Protein AF-A0A5C6B575-F1 (afdb_monomer_lite)

pLDDT: mean 77.16, std 22.61, range [36.62, 98.0]

Organism: NCBI:txid2528005

Foldseek 3Di:
DDDDDDDDDDDDDDDDPDDDDPPPPVPVPPDPDDQQAQVSVCVPPVHRPVQDADDDPPPDAAADDPPDPVLVVVQVVCRNRSHDSHDPPHDDDCPPPDDDDDDDD

Radius of gyration: 29.01 Å; chains: 1; bounding box: 68×28×98 Å

Sequence (105 aa):
METNERVVNSTRCDEIGLSYPQTAKAERKKYMTQCKNVFEAILRYGHDEDFVPNPDDQFEPTDAPAGSPEKIEVLRKRVELGQPLWHNTDRVDYSGLTGAIRPRE

Secondary structure (DSSP, 8-state):
---------------------TT-SSSTTS-S---SSHHHHHHHHS--TT------TT-----PPTT-HHHHHHHHHHHHHT--S--TTS--S-TT---------

Structure (mmCIF, N/CA/C/O backbone):
data_AF-A0A5C6B575-F1
#
_entry.id   AF-A0A5C6B575-F1
#
loop_
_atom_site.group_PDB
_atom_site.id
_atom_site.type_symbol
_atom_site.label_atom_id
_atom_site.label_alt_id
_atom_site.label_comp_id
_atom_site.label_asym_id
_atom_site.label_entity_id
_atom_site.label_seq_id
_atom_site.pdbx_PDB_ins_code
_atom_site.Cartn_x
_atom_site.Cartn_y
_atom_site.Cartn_z
_atom_site.occupancy
_atom_site.B_iso_or_equiv
_atom_site.auth_seq_id
_atom_site.auth_comp_id
_atom_site.auth_asym_id
_atom_site.auth_atom_id
_atom_site.pdbx_PDB_model_num
ATOM 1 N N . MET A 1 1 ? -28.836 13.083 76.542 1.00 40.31 1 MET A N 1
ATOM 2 C CA . MET A 1 1 ? -27.616 12.380 76.102 1.00 40.31 1 MET A CA 1
ATOM 3 C C . MET A 1 1 ? -27.862 12.029 74.635 1.00 40.31 1 MET A C 1
ATOM 5 O O . MET A 1 1 ? -28.501 11.024 74.378 1.00 40.31 1 MET A O 1
ATOM 9 N N . GLU A 1 2 ? -27.709 12.939 73.659 1.00 37.91 2 GLU A N 1
ATOM 10 C CA . GLU A 1 2 ? -26.456 13.629 73.250 1.00 37.91 2 GLU A CA 1
ATOM 11 C C . GLU A 1 2 ? -25.365 12.572 73.008 1.00 37.91 2 GLU A C 1
ATOM 13 O O . GLU A 1 2 ? -25.103 11.805 73.926 1.00 37.91 2 GLU A O 1
ATOM 18 N N . THR A 1 3 ? -24.757 12.365 71.835 1.00 40.81 3 THR A N 1
ATOM 19 C CA . THR A 1 3 ? -24.325 13.218 70.701 1.00 40.81 3 THR A CA 1
ATOM 20 C C . THR A 1 3 ? -24.124 12.309 69.461 1.00 40.81 3 THR A C 1
ATOM 22 O O . THR A 1 3 ? -23.737 11.161 69.625 1.00 40.81 3 THR A O 1
ATOM 25 N N . ASN A 1 4 ? -24.517 12.659 68.232 1.00 39.81 4 ASN A N 1
ATOM 26 C CA . ASN A 1 4 ? -23.795 13.484 67.246 1.00 39.81 4 ASN A CA 1
ATOM 27 C C . ASN A 1 4 ? -22.427 12.910 66.800 1.00 39.81 4 ASN A C 1
ATOM 29 O O . ASN A 1 4 ? -21.432 13.137 67.476 1.00 39.81 4 ASN A O 1
ATOM 33 N N . GLU A 1 5 ? -22.366 12.292 65.614 1.00 44.06 5 GLU A N 1
ATOM 34 C CA . GLU A 1 5 ? -21.176 12.328 64.750 1.00 44.06 5 GLU A CA 1
ATOM 35 C C . GLU A 1 5 ? -21.598 12.640 63.308 1.00 44.06 5 GLU A C 1
ATOM 37 O O . GLU A 1 5 ? -22.429 11.968 62.697 1.00 44.06 5 GLU A O 1
ATOM 42 N N . ARG A 1 6 ? -21.034 13.734 62.793 1.00 45.88 6 ARG A N 1
ATOM 43 C CA . ARG A 1 6 ? -21.136 14.213 61.416 1.00 45.88 6 ARG A CA 1
ATOM 44 C C . ARG A 1 6 ? -20.009 13.585 60.599 1.00 45.88 6 ARG A C 1
ATOM 46 O O . ARG A 1 6 ? -18.864 13.704 61.018 1.00 45.88 6 ARG A O 1
ATOM 53 N N . VAL A 1 7 ? -20.291 13.137 59.374 1.00 46.28 7 VAL A N 1
ATOM 54 C CA . VAL A 1 7 ? -19.325 13.235 58.264 1.00 46.28 7 VAL A CA 1
ATOM 55 C C . VAL A 1 7 ? -20.045 13.728 57.000 1.00 46.28 7 VAL A C 1
ATOM 57 O O . VAL A 1 7 ? -20.733 12.991 56.309 1.00 46.28 7 VAL A O 1
ATOM 60 N N . VAL A 1 8 ? -19.929 15.044 56.823 1.00 44.41 8 VAL A N 1
ATOM 61 C CA . VAL A 1 8 ? -19.819 15.895 55.621 1.00 44.41 8 VAL A CA 1
ATOM 62 C C . VAL A 1 8 ? -20.362 15.426 54.250 1.00 44.41 8 VAL A C 1
ATOM 64 O O . VAL A 1 8 ? -19.963 14.413 53.690 1.00 44.41 8 VAL A O 1
ATOM 67 N N . ASN A 1 9 ? -21.181 16.312 53.670 1.00 43.28 9 ASN A N 1
ATOM 68 C CA . ASN A 1 9 ? -21.699 16.354 52.298 1.00 43.28 9 ASN A CA 1
ATOM 69 C C . ASN A 1 9 ? -20.619 16.331 51.195 1.00 43.28 9 ASN A C 1
ATOM 71 O O . ASN A 1 9 ? -19.623 17.046 51.300 1.00 43.28 9 ASN A O 1
ATOM 75 N N . SER A 1 10 ? -20.922 15.685 50.059 1.00 38.47 10 SER A N 1
ATOM 76 C CA . SER A 1 10 ? -20.381 16.065 48.743 1.00 38.47 10 SER A CA 1
ATOM 77 C C . SER A 1 10 ? -21.493 16.044 47.684 1.00 38.47 10 SER A C 1
ATOM 79 O O . SER A 1 10 ? -21.879 15.009 47.149 1.00 38.47 10 SER A O 1
ATOM 81 N N . THR A 1 11 ? -22.046 17.233 47.461 1.00 48.00 11 THR A N 1
ATOM 82 C CA . THR A 1 11 ? -22.788 17.720 46.282 1.00 48.00 11 THR A CA 1
ATOM 83 C C . THR A 1 11 ? -22.226 17.170 44.959 1.00 48.00 11 THR A C 1
ATOM 85 O O . THR A 1 11 ? -21.015 17.061 44.836 1.00 48.00 11 THR A O 1
ATOM 88 N N . ARG A 1 12 ? -22.953 16.918 43.864 1.00 46.25 12 ARG A N 1
ATOM 89 C CA . ARG A 1 12 ? -24.272 17.362 43.374 1.00 46.25 12 ARG A CA 1
ATOM 90 C C . ARG A 1 12 ? -24.335 16.867 41.925 1.00 46.25 12 ARG A C 1
ATOM 92 O O . ARG A 1 12 ? -23.492 17.306 41.156 1.00 46.25 12 ARG A O 1
ATOM 99 N N . CYS A 1 13 ? -25.283 16.008 41.559 1.00 37.44 13 CYS A N 1
ATOM 100 C CA . CYS A 1 13 ? -25.588 15.665 40.159 1.00 37.44 13 CYS A CA 1
ATOM 101 C C . CYS A 1 13 ? -27.027 15.132 40.060 1.00 37.44 13 CYS A C 1
ATOM 103 O O . CYS A 1 13 ? -27.250 14.023 39.587 1.00 37.44 13 CYS A O 1
ATOM 105 N N . ASP A 1 14 ? -27.995 15.914 40.525 1.00 44.41 14 ASP A N 1
ATOM 106 C CA . ASP A 1 14 ? -29.386 15.748 40.112 1.00 44.41 14 ASP A CA 1
ATOM 107 C C . ASP A 1 14 ? -29.727 16.869 39.121 1.00 44.41 14 ASP A C 1
ATOM 109 O O . ASP A 1 14 ? -29.069 17.910 39.119 1.00 44.41 14 ASP A O 1
ATOM 113 N N . GLU A 1 15 ? -30.785 16.649 38.335 1.00 47.03 15 GLU A N 1
ATOM 114 C CA . GLU A 1 15 ? -31.521 17.643 37.529 1.00 47.03 15 GLU A CA 1
ATOM 115 C C . GLU A 1 15 ? -31.191 17.712 36.025 1.00 47.03 15 GLU A C 1
ATOM 117 O O . GLU A 1 15 ? -30.777 18.738 35.506 1.00 47.03 15 GLU A O 1
ATOM 122 N N . ILE A 1 16 ? -31.481 16.632 35.290 1.00 42.47 16 ILE A N 1
ATOM 123 C CA . ILE A 1 16 ? -32.411 16.683 34.141 1.00 42.47 16 ILE A CA 1
ATOM 124 C C . ILE A 1 16 ? -32.968 15.274 33.892 1.00 42.47 16 ILE A C 1
ATOM 126 O O . ILE A 1 16 ? -32.277 14.385 33.400 1.00 42.47 16 ILE A O 1
ATOM 130 N N . GLY A 1 17 ? -34.231 15.055 34.264 1.00 42.81 17 GLY A N 1
ATOM 131 C CA . GLY A 1 17 ? -34.943 13.780 34.139 1.00 42.81 17 GLY A CA 1
ATOM 132 C C . GLY A 1 17 ? -35.262 13.367 32.698 1.00 42.81 17 GLY A C 1
ATOM 133 O O . GLY A 1 17 ? -36.429 13.249 32.338 1.00 42.81 17 GLY A O 1
ATOM 134 N N . LEU A 1 18 ? -34.245 13.112 31.875 1.00 36.62 18 LEU A N 1
ATOM 135 C CA . LEU A 1 18 ? -34.400 12.446 30.583 1.00 36.62 18 LEU A CA 1
ATOM 136 C C . LEU A 1 18 ? -34.066 10.962 30.746 1.00 36.62 18 LEU A C 1
ATOM 138 O O . LEU A 1 18 ? -32.903 10.573 30.862 1.00 36.62 18 LEU A O 1
ATOM 142 N N . SER A 1 19 ? -35.109 10.127 30.777 1.00 48.25 19 SER A N 1
ATOM 143 C CA . SER A 1 19 ? -34.970 8.674 30.831 1.00 48.25 19 SER A CA 1
ATOM 144 C C . SER A 1 19 ? -34.263 8.182 29.569 1.00 48.25 19 SER A C 1
ATOM 146 O O . SER A 1 19 ? -34.829 8.202 28.475 1.00 48.25 19 SER A O 1
ATOM 148 N N . TYR A 1 20 ? -33.023 7.730 29.721 1.00 42.97 20 TYR A N 1
ATOM 149 C CA . TYR A 1 20 ? -32.306 7.044 28.654 1.00 42.97 20 TYR A CA 1
ATOM 150 C C . TYR A 1 20 ? -33.018 5.721 28.328 1.00 42.97 20 TYR A C 1
ATOM 152 O O . TYR A 1 20 ? -33.160 4.886 29.228 1.00 42.97 20 TYR A O 1
ATOM 160 N N . PRO A 1 21 ? -33.436 5.472 27.071 1.00 45.44 21 PRO A N 1
ATOM 161 C CA . PRO A 1 21 ? -33.885 4.144 26.683 1.00 45.44 21 PRO A CA 1
ATOM 162 C C . PRO A 1 21 ? -32.717 3.156 26.814 1.00 45.44 21 PRO A C 1
ATOM 164 O O . PRO A 1 21 ? -31.595 3.408 26.369 1.00 45.44 21 PRO A O 1
ATOM 167 N N . GLN A 1 22 ? -32.981 2.017 27.457 1.00 50.75 22 GLN A N 1
ATOM 168 C CA . GLN A 1 22 ? -31.992 1.005 27.858 1.00 50.75 22 GLN A CA 1
ATOM 169 C C . GLN A 1 22 ? -31.366 0.216 26.686 1.00 50.75 22 GLN A C 1
ATOM 171 O O . GLN A 1 22 ? -30.633 -0.742 26.918 1.00 50.75 22 GL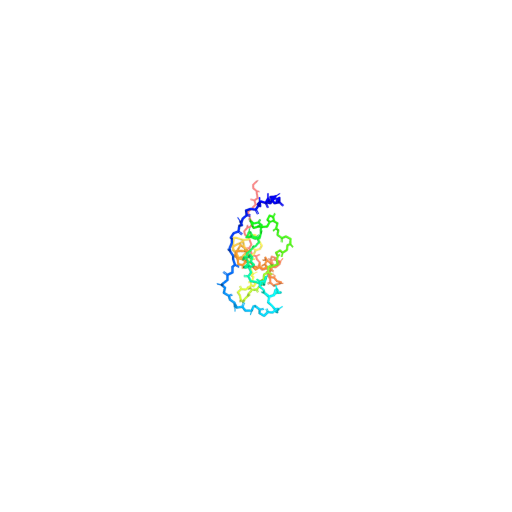N A O 1
ATOM 176 N N . THR A 1 23 ? -31.573 0.627 25.433 1.00 49.03 23 THR A N 1
ATOM 177 C CA . THR A 1 23 ? -31.069 -0.064 24.232 1.00 49.03 23 THR A CA 1
ATOM 178 C C . THR A 1 23 ? -29.802 0.546 23.613 1.00 49.03 23 THR A C 1
ATOM 180 O O . THR A 1 23 ? -29.321 0.048 22.602 1.00 49.03 23 THR A O 1
ATOM 183 N N . ALA A 1 24 ? -29.178 1.558 24.227 1.00 52.28 24 ALA A N 1
ATOM 184 C CA . ALA A 1 24 ? -28.098 2.338 23.597 1.00 52.28 24 ALA A CA 1
ATOM 185 C C . ALA A 1 24 ? -26.691 2.176 24.225 1.00 52.28 24 ALA A C 1
ATOM 187 O O . ALA A 1 24 ? -25.935 3.145 24.320 1.00 52.28 24 ALA A O 1
ATOM 188 N N . LYS A 1 25 ? -26.299 0.969 24.665 1.00 42.50 25 LYS A N 1
ATOM 189 C CA . LYS A 1 25 ? -24.900 0.702 25.091 1.00 42.50 25 LYS A CA 1
ATOM 190 C C . LYS A 1 25 ? -24.037 0.035 24.017 1.00 42.50 25 LYS A C 1
ATOM 192 O O . LYS A 1 25 ? -22.852 0.343 23.940 1.00 42.50 25 LYS A O 1
ATOM 197 N N . ALA A 1 26 ? -24.613 -0.819 23.171 1.00 44.16 26 ALA A N 1
ATOM 198 C CA . ALA A 1 26 ? -23.866 -1.506 22.114 1.00 44.16 26 ALA A CA 1
ATOM 199 C C . ALA A 1 26 ? -23.501 -0.577 20.937 1.00 44.16 26 ALA A C 1
ATOM 201 O O . ALA A 1 26 ? -22.451 -0.738 20.324 1.00 44.16 26 ALA A O 1
ATOM 202 N N . GLU A 1 27 ? -24.317 0.442 20.656 1.00 48.84 27 GLU A N 1
ATOM 203 C CA . GLU A 1 27 ? -24.162 1.258 19.442 1.00 48.84 27 GLU A CA 1
ATOM 204 C C . GLU A 1 27 ? -23.256 2.487 19.610 1.00 48.84 27 GLU A C 1
ATOM 206 O O . GLU A 1 27 ? -22.671 2.972 18.642 1.00 48.84 27 GLU A O 1
ATOM 211 N N . ARG A 1 28 ? -23.037 2.960 20.842 1.00 47.47 28 ARG A N 1
ATOM 212 C CA . ARG A 1 28 ? -22.220 4.158 21.107 1.00 47.47 28 ARG A CA 1
ATOM 213 C C . ARG A 1 28 ? -20.715 3.940 20.881 1.00 47.47 28 ARG A C 1
ATOM 215 O O . ARG A 1 28 ? -19.974 4.904 20.733 1.00 47.47 28 ARG A O 1
ATOM 222 N N . LYS A 1 29 ? -20.258 2.685 20.819 1.00 38.38 29 LYS A N 1
ATOM 223 C CA . LYS A 1 29 ? -18.845 2.316 20.608 1.00 38.38 29 LYS A CA 1
ATOM 224 C C . LYS A 1 29 ? -18.514 1.968 19.147 1.00 38.38 29 LYS A C 1
ATOM 226 O O . LYS A 1 29 ? -17.426 1.486 18.869 1.00 38.38 29 LYS A O 1
ATOM 231 N N . LYS A 1 30 ? -19.440 2.189 18.209 1.00 46.84 30 LYS A N 1
ATOM 232 C CA . LYS A 1 30 ? -19.237 1.907 16.777 1.00 46.84 30 LYS A CA 1
ATOM 233 C C . LYS A 1 30 ? -18.584 3.073 16.012 1.00 46.84 30 LYS A C 1
ATOM 235 O O . LYS A 1 30 ? -18.094 2.876 14.909 1.00 46.84 30 LYS A O 1
ATOM 240 N N . TYR A 1 31 ? -18.538 4.272 16.603 1.00 49.41 31 TYR A N 1
ATOM 241 C CA . TYR A 1 31 ? -18.179 5.519 15.908 1.00 49.41 31 TYR A CA 1
ATOM 242 C C . TYR A 1 31 ? -17.112 6.364 16.630 1.00 49.41 31 TYR A C 1
ATOM 244 O O . TYR A 1 31 ? -17.186 7.589 16.650 1.00 49.41 31 TYR A O 1
ATOM 252 N N . MET A 1 32 ? -16.090 5.729 17.210 1.00 48.88 32 MET A N 1
ATOM 253 C CA . MET A 1 32 ? -14.817 6.410 17.491 1.00 48.88 32 MET A CA 1
ATOM 254 C C . MET A 1 32 ? -13.883 6.107 16.323 1.00 48.88 32 MET A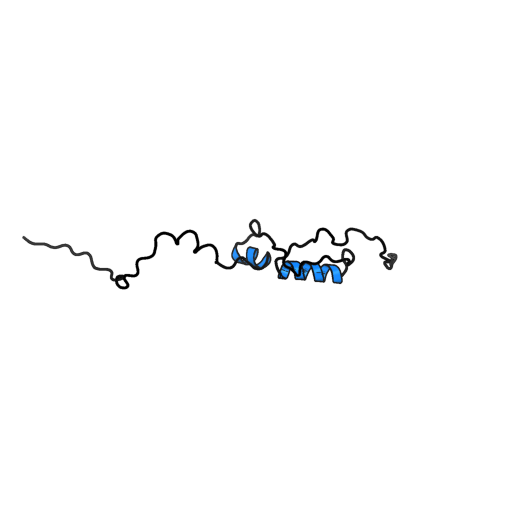 C 1
ATOM 256 O O . MET A 1 32 ? -13.296 5.034 16.269 1.00 48.88 32 MET A O 1
ATOM 260 N N . THR A 1 33 ? -13.863 7.032 15.364 1.00 56.81 33 THR A N 1
ATOM 261 C CA . THR A 1 33 ? -13.049 7.113 14.141 1.00 56.81 33 THR A CA 1
ATOM 262 C C . THR A 1 33 ? -11.960 6.037 14.044 1.00 56.81 33 THR A C 1
ATOM 264 O O . THR A 1 33 ? -10.898 6.177 14.662 1.00 56.81 33 THR A O 1
ATOM 267 N N . GLN A 1 34 ? -12.225 4.964 13.284 1.00 76.81 34 GLN A N 1
ATOM 268 C CA . GLN A 1 34 ? -11.189 4.001 12.896 1.00 76.81 34 GLN A CA 1
ATOM 269 C C . GLN A 1 34 ? -10.018 4.777 12.279 1.00 76.81 34 GLN A C 1
ATOM 271 O O . GLN A 1 34 ? -10.234 5.741 11.545 1.00 76.81 34 GLN A O 1
ATOM 276 N N . CYS A 1 35 ? -8.790 4.421 12.657 1.00 88.88 35 CYS A N 1
ATOM 277 C CA . CYS A 1 35 ? -7.585 5.026 12.096 1.00 88.88 35 CYS A CA 1
ATOM 278 C C . CYS A 1 35 ? -7.636 4.964 10.568 1.00 88.88 35 CYS A C 1
ATOM 280 O O . CYS A 1 35 ? -7.978 3.920 10.015 1.00 88.88 35 CYS A O 1
ATOM 282 N N . LYS A 1 36 ? -7.303 6.069 9.895 1.00 92.62 36 LYS A N 1
ATOM 283 C CA . LYS A 1 36 ? -7.377 6.156 8.434 1.00 92.62 36 LYS A CA 1
ATOM 284 C C . LYS A 1 36 ? -6.420 5.171 7.773 1.00 92.62 36 LYS A C 1
ATOM 286 O O . LYS A 1 36 ? -6.767 4.558 6.777 1.00 92.62 36 LYS A O 1
ATOM 291 N N .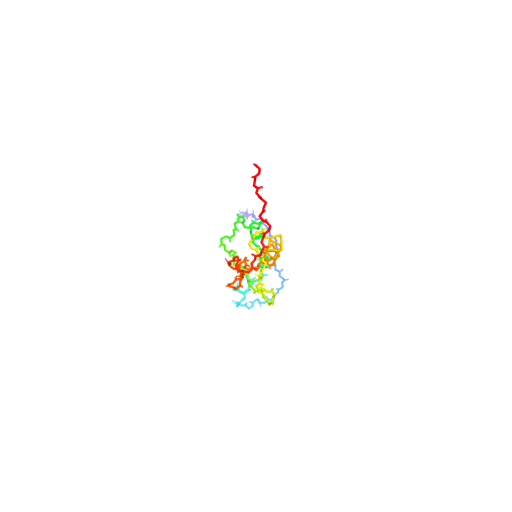 ASN A 1 37 ? -5.213 5.039 8.312 1.00 94.69 37 ASN A N 1
ATOM 292 C CA . ASN A 1 37 ? -4.188 4.148 7.790 1.00 94.69 37 ASN A CA 1
ATOM 293 C C . ASN A 1 37 ? -3.404 3.463 8.913 1.00 94.69 37 ASN A C 1
ATOM 295 O O . ASN A 1 37 ? -3.572 3.763 10.099 1.00 94.69 37 ASN A O 1
ATOM 299 N N . VAL A 1 38 ? -2.509 2.561 8.509 1.00 94.69 38 VAL A N 1
ATOM 300 C CA . VAL A 1 38 ? -1.667 1.780 9.417 1.00 94.69 38 VAL A CA 1
ATOM 301 C C . VAL A 1 38 ? -0.781 2.659 10.307 1.00 94.69 38 VAL A C 1
ATOM 303 O O . VAL A 1 38 ? -0.591 2.348 11.478 1.00 94.69 38 VAL A O 1
ATOM 306 N N . PHE A 1 39 ? -0.296 3.804 9.813 1.00 96.19 39 PHE A N 1
ATOM 307 C CA . PHE A 1 39 ? 0.530 4.708 10.617 1.00 96.19 39 PHE A CA 1
ATOM 308 C C . PHE A 1 39 ? -0.274 5.354 11.740 1.00 96.19 39 PHE A C 1
ATOM 310 O O . PHE A 1 39 ? 0.211 5.445 12.862 1.00 96.19 39 PHE A O 1
ATOM 317 N N . GLU A 1 40 ? -1.517 5.756 11.478 1.00 95.25 40 GLU A N 1
ATOM 318 C CA . GLU A 1 40 ? -2.409 6.245 12.528 1.00 95.25 40 GLU A CA 1
ATOM 319 C C . GLU A 1 40 ? -2.741 5.154 13.555 1.00 95.25 40 GLU A C 1
ATOM 321 O O . GLU A 1 40 ? -2.862 5.458 14.741 1.00 95.25 40 GLU A O 1
ATOM 326 N N . ALA A 1 41 ? -2.871 3.891 13.130 1.00 93.81 41 ALA A N 1
ATOM 327 C CA . ALA A 1 41 ? -3.064 2.761 14.040 1.00 93.81 41 ALA A CA 1
ATOM 328 C C . ALA A 1 41 ? -1.843 2.563 14.948 1.00 93.81 41 ALA A C 1
ATOM 330 O O . ALA A 1 41 ? -1.994 2.569 16.168 1.00 93.81 41 ALA A O 1
ATOM 331 N N . ILE A 1 42 ? -0.636 2.528 14.377 1.00 94.75 42 ILE A N 1
ATOM 332 C CA . ILE A 1 42 ? 0.617 2.415 15.136 1.00 94.75 42 ILE A CA 1
ATOM 333 C C . ILE A 1 42 ? 0.789 3.605 16.085 1.00 94.75 42 ILE A C 1
ATOM 335 O O . ILE A 1 42 ? 1.096 3.415 17.257 1.00 94.75 42 ILE A O 1
ATOM 339 N N . LEU A 1 43 ? 0.556 4.835 15.620 1.00 95.00 43 LEU A N 1
ATOM 340 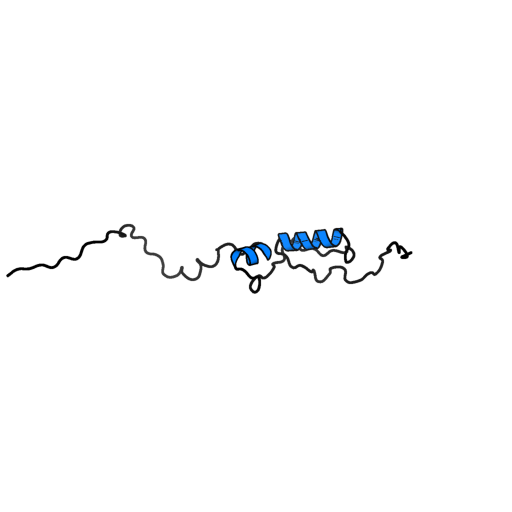C CA . LEU A 1 43 ? 0.687 6.035 16.452 1.00 95.00 43 LEU A CA 1
ATOM 341 C C . LEU A 1 43 ? -0.316 6.058 17.611 1.00 95.00 43 LEU A C 1
ATOM 343 O O . LEU A 1 43 ? -0.007 6.586 18.677 1.00 95.00 43 LEU A O 1
ATOM 347 N N . ARG A 1 44 ? -1.520 5.514 17.409 1.00 91.62 44 ARG A N 1
ATOM 348 C CA . ARG A 1 44 ? -2.584 5.521 18.418 1.00 91.62 44 ARG A CA 1
ATOM 349 C C . ARG A 1 44 ? -2.497 4.350 19.393 1.00 91.62 44 ARG A C 1
ATOM 351 O O . ARG A 1 44 ? -2.768 4.542 20.576 1.00 91.62 44 ARG A O 1
ATOM 358 N N . TYR A 1 45 ? -2.179 3.158 18.903 1.00 91.38 45 TYR A N 1
ATOM 359 C CA . TYR A 1 45 ? -2.274 1.906 19.657 1.00 91.38 45 TYR A CA 1
ATOM 360 C C . TYR A 1 45 ? -0.907 1.274 19.952 1.00 91.38 45 TYR A C 1
ATOM 362 O O . TYR A 1 45 ? -0.811 0.402 20.807 1.00 91.38 45 TYR A O 1
ATOM 370 N N . GLY A 1 46 ? 0.162 1.730 19.294 1.00 94.88 46 GLY A N 1
ATOM 371 C CA . GLY A 1 46 ? 1.513 1.175 19.419 1.00 94.88 46 GLY A CA 1
ATOM 372 C C . GLY A 1 46 ? 1.768 -0.064 18.554 1.00 94.88 46 GLY A C 1
ATOM 373 O O . GLY A 1 46 ? 2.891 -0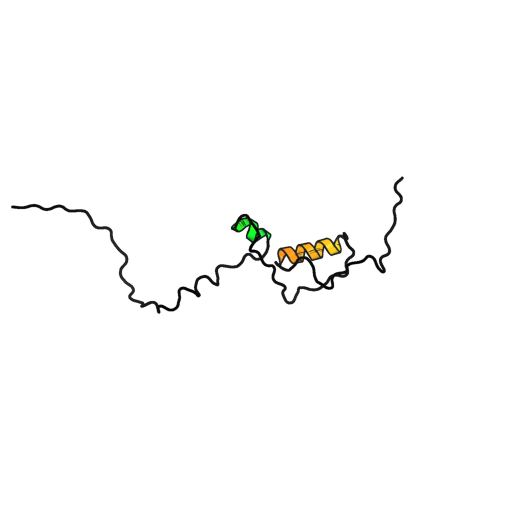.556 18.533 1.00 94.88 46 GLY A O 1
ATOM 374 N N . HIS A 1 47 ? 0.754 -0.555 17.840 1.00 92.31 47 HIS A N 1
ATOM 375 C CA . HIS A 1 47 ? 0.815 -1.721 16.959 1.00 92.31 47 HIS A CA 1
ATOM 376 C C . HIS A 1 47 ? -0.249 -1.620 15.853 1.00 92.31 47 HIS A C 1
ATOM 378 O O . HIS A 1 47 ? -1.147 -0.777 15.918 1.00 92.31 47 HIS A O 1
ATOM 384 N N . ASP A 1 48 ? -0.154 -2.485 14.844 1.00 93.25 48 ASP A N 1
ATOM 385 C CA . ASP A 1 48 ? -1.066 -2.563 13.698 1.00 93.25 48 ASP A CA 1
ATOM 386 C C . ASP A 1 48 ? -1.823 -3.895 13.579 1.00 93.25 48 ASP A C 1
ATOM 388 O O . ASP A 1 48 ? -2.576 -4.064 12.630 1.00 93.25 48 ASP A O 1
ATOM 392 N N . GLU A 1 49 ? -1.675 -4.822 14.530 1.00 92.12 49 GLU A N 1
ATOM 393 C CA . GLU A 1 49 ? -2.235 -6.186 14.434 1.00 92.12 49 GLU A CA 1
ATOM 394 C C . GLU A 1 49 ? -3.744 -6.241 14.123 1.00 92.12 49 GLU A C 1
ATOM 396 O O . GLU A 1 49 ? -4.199 -7.128 13.404 1.00 92.12 49 GLU A O 1
ATOM 401 N N . ASP A 1 50 ? -4.512 -5.268 14.621 1.00 89.38 50 ASP A N 1
ATOM 402 C CA . ASP A 1 50 ? -5.960 -5.165 14.402 1.00 89.38 50 ASP A CA 1
ATOM 403 C C . ASP A 1 50 ? -6.339 -4.220 13.242 1.00 89.38 50 ASP A C 1
ATOM 405 O O . ASP A 1 50 ? -7.523 -3.998 12.968 1.00 89.38 50 ASP A O 1
ATOM 409 N N . PHE A 1 51 ? -5.359 -3.604 12.571 1.00 93.31 51 PHE A N 1
ATOM 410 C CA . PHE A 1 51 ? -5.607 -2.721 11.437 1.00 93.31 51 PHE A CA 1
ATOM 411 C C . PHE A 1 51 ? -5.912 -3.547 10.186 1.00 93.31 51 PHE A C 1
ATOM 413 O O . PHE A 1 51 ? -5.066 -4.268 9.660 1.00 93.31 51 PHE A O 1
ATOM 420 N N . VAL A 1 52 ? -7.128 -3.384 9.667 1.00 94.19 52 VAL A N 1
ATOM 421 C CA . VAL A 1 52 ? -7.553 -4.000 8.410 1.00 94.19 52 VAL A CA 1
ATOM 422 C C . VAL A 1 52 ? -7.699 -2.897 7.361 1.00 94.19 52 VAL A C 1
ATOM 424 O O . VAL A 1 52 ? -8.554 -2.025 7.533 1.00 94.19 52 VAL A O 1
ATOM 427 N N . PRO A 1 53 ? -6.889 -2.903 6.286 1.00 94.81 53 PRO A N 1
ATOM 428 C CA . PRO A 1 53 ? -7.041 -1.936 5.210 1.00 94.81 53 PRO A CA 1
ATOM 429 C C . PRO A 1 53 ? -8.375 -2.136 4.486 1.00 94.81 53 PRO A C 1
ATOM 431 O O . PRO A 1 53 ? -8.853 -3.264 4.347 1.00 94.81 53 PRO A O 1
ATOM 434 N N . ASN A 1 54 ? -8.954 -1.049 3.980 1.00 93.44 54 ASN A N 1
ATOM 435 C CA . ASN A 1 54 ? -10.236 -1.075 3.286 1.00 93.44 54 ASN A CA 1
ATOM 436 C C . ASN A 1 54 ? -10.079 -0.569 1.844 1.00 93.44 54 ASN A C 1
ATOM 438 O O . ASN A 1 54 ? -9.695 0.588 1.661 1.00 93.44 54 ASN A O 1
ATOM 442 N N . PRO A 1 55 ? -10.356 -1.393 0.817 1.00 93.00 55 PRO A N 1
ATOM 443 C CA . PRO A 1 55 ? -10.425 -0.901 -0.550 1.00 93.00 55 PRO A CA 1
ATOM 444 C C . PRO A 1 55 ? -11.641 0.025 -0.705 1.00 93.00 55 PRO A C 1
ATOM 446 O O . PRO A 1 55 ? -12.720 -0.254 -0.182 1.00 93.00 55 PRO A O 1
ATOM 449 N N . ASP A 1 56 ? -11.460 1.126 -1.423 1.00 91.38 56 ASP A N 1
ATOM 450 C CA . ASP A 1 56 ? -12.535 2.027 -1.836 1.00 91.38 56 ASP A CA 1
ATOM 451 C C . ASP A 1 56 ? -12.697 1.988 -3.366 1.00 91.38 56 ASP A C 1
ATOM 453 O O . ASP A 1 56 ? -12.013 1.232 -4.060 1.00 91.38 56 ASP A O 1
ATOM 457 N N . ASP A 1 57 ? -13.582 2.828 -3.899 1.00 91.06 57 ASP A N 1
ATOM 458 C CA . ASP A 1 57 ? -13.855 2.913 -5.339 1.00 91.06 57 ASP A CA 1
ATOM 459 C C . ASP A 1 57 ? -12.664 3.442 -6.169 1.00 91.06 57 ASP A C 1
ATOM 461 O O . ASP A 1 57 ? -12.740 3.480 -7.392 1.00 91.06 57 ASP A O 1
ATOM 465 N N . GLN A 1 58 ? -11.578 3.893 -5.530 1.00 91.94 58 GLN A N 1
ATOM 466 C CA . GLN A 1 58 ? -10.357 4.377 -6.187 1.00 91.94 58 GLN A CA 1
ATOM 467 C C . GLN A 1 58 ? -9.215 3.354 -6.117 1.00 91.94 58 GLN A C 1
ATOM 469 O O . GLN A 1 58 ? -8.087 3.649 -6.528 1.00 91.94 58 GLN A O 1
ATOM 474 N N . PHE A 1 59 ? -9.469 2.160 -5.575 1.00 96.50 59 PHE A N 1
ATOM 475 C CA . PHE A 1 59 ? -8.479 1.099 -5.448 1.00 96.50 59 PHE A CA 1
ATOM 476 C C . PHE A 1 59 ? -8.257 0.371 -6.782 1.00 96.50 59 PHE A C 1
ATOM 478 O O . PHE A 1 59 ? -8.705 -0.751 -6.996 1.00 96.50 59 PHE A O 1
ATOM 485 N N . GLU A 1 60 ? -7.523 1.024 -7.679 1.00 96.56 60 GLU A N 1
ATOM 486 C CA . GLU A 1 60 ? -7.233 0.517 -9.021 1.00 96.56 60 GLU A CA 1
ATOM 487 C C . GLU A 1 60 ? -5.878 -0.213 -9.097 1.00 96.56 60 GLU A C 1
ATOM 489 O O . GLU A 1 60 ? -4.925 0.144 -8.382 1.00 96.56 60 GLU A O 1
ATOM 494 N N . PRO A 1 61 ? -5.734 -1.216 -9.984 1.00 97.31 61 PRO A N 1
ATOM 495 C CA . PRO A 1 61 ? -4.455 -1.861 -10.243 1.00 97.31 61 PRO A CA 1
ATOM 496 C C . PRO A 1 61 ? -3.452 -0.921 -10.909 1.00 97.31 61 PRO A C 1
ATOM 498 O O . PRO A 1 61 ? -3.800 0.056 -11.569 1.00 97.31 61 PRO A O 1
ATOM 501 N N . THR A 1 62 ? -2.171 -1.259 -10.791 1.00 96.44 62 THR A N 1
ATOM 502 C CA . THR A 1 62 ? -1.096 -0.574 -11.508 1.00 96.44 62 THR A CA 1
ATOM 503 C C . THR A 1 62 ? -0.235 -1.546 -12.308 1.00 96.44 62 THR A C 1
ATOM 505 O O . THR A 1 62 ? 0.231 -2.571 -11.799 1.00 96.44 62 THR A O 1
ATOM 508 N N . ASP A 1 63 ? 0.017 -1.170 -13.563 1.00 96.06 63 ASP A N 1
ATOM 509 C CA . ASP A 1 63 ? 0.942 -1.847 -14.481 1.00 96.06 63 ASP A CA 1
ATOM 510 C C . ASP A 1 63 ? 2.378 -1.283 -14.398 1.00 96.06 63 ASP A C 1
ATOM 512 O O . ASP A 1 63 ? 3.249 -1.616 -15.199 1.00 96.06 63 ASP A O 1
ATOM 516 N N . ALA A 1 64 ? 2.659 -0.411 -13.421 1.00 95.25 64 ALA A N 1
ATOM 517 C CA . ALA A 1 64 ? 3.999 0.136 -13.242 1.00 95.25 64 ALA A CA 1
ATOM 518 C C . ALA A 1 64 ? 5.024 -0.985 -12.933 1.00 95.25 64 ALA A C 1
ATOM 520 O O . ALA A 1 64 ? 4.720 -1.892 -12.144 1.00 95.25 64 ALA A O 1
ATOM 521 N N . PRO A 1 65 ? 6.241 -0.937 -13.514 1.00 92.94 65 PRO A N 1
ATOM 522 C CA . PRO A 1 65 ? 7.273 -1.941 -13.277 1.00 92.94 65 PRO A CA 1
ATOM 523 C C . PRO A 1 65 ? 7.663 -2.076 -11.804 1.00 92.94 65 PRO A C 1
ATOM 525 O O . PRO A 1 65 ? 7.706 -1.100 -11.054 1.00 92.94 65 PRO A O 1
ATOM 528 N N . ALA A 1 66 ? 8.028 -3.289 -11.388 1.00 90.38 66 ALA A N 1
ATOM 529 C CA . ALA A 1 66 ? 8.528 -3.521 -10.038 1.00 90.38 66 ALA A CA 1
ATOM 530 C C . ALA A 1 66 ? 9.765 -2.650 -9.745 1.00 90.38 66 ALA A C 1
ATOM 532 O O . ALA A 1 66 ? 10.721 -2.625 -10.521 1.00 90.38 66 ALA A O 1
ATOM 533 N N . GLY A 1 67 ? 9.737 -1.940 -8.615 1.00 89.19 67 GLY A N 1
ATOM 534 C CA . GLY A 1 67 ? 10.814 -1.043 -8.185 1.00 89.19 67 GLY A CA 1
ATOM 535 C C . GLY A 1 67 ? 10.882 0.297 -8.925 1.00 89.19 67 GLY A C 1
ATOM 536 O O . GLY A 1 67 ? 11.749 1.105 -8.598 1.00 89.19 67 GLY A O 1
ATOM 537 N N . SER A 1 68 ? 9.993 0.561 -9.890 1.00 92.00 68 SER A N 1
ATOM 538 C CA . SER A 1 68 ? 9.959 1.861 -10.559 1.00 92.00 68 SER A CA 1
ATOM 539 C C . SER A 1 68 ? 9.468 2.964 -9.607 1.00 92.00 68 SER A C 1
ATOM 541 O O . SER A 1 68 ? 8.669 2.685 -8.702 1.00 92.00 68 SER A O 1
ATOM 543 N N . PRO A 1 69 ? 9.901 4.225 -9.797 1.00 95.69 69 PRO A N 1
ATOM 544 C CA . PRO A 1 69 ? 9.395 5.351 -9.014 1.00 95.69 69 PRO A CA 1
ATOM 545 C C . PRO A 1 69 ? 7.867 5.474 -9.069 1.00 95.69 69 PRO A C 1
ATOM 547 O O . PRO A 1 69 ? 7.235 5.760 -8.054 1.00 95.69 69 PRO A O 1
ATOM 550 N N . GLU A 1 70 ? 7.260 5.192 -10.225 1.00 95.81 70 GLU A N 1
ATOM 551 C CA . GLU A 1 70 ? 5.809 5.236 -10.419 1.00 95.81 70 GLU A CA 1
ATOM 552 C C . GLU A 1 70 ? 5.093 4.170 -9.582 1.00 95.81 70 GLU A C 1
ATOM 554 O O . GLU A 1 70 ? 4.080 4.461 -8.945 1.00 95.81 70 GLU A O 1
ATOM 559 N N . LYS A 1 71 ? 5.629 2.942 -9.525 1.00 95.94 71 LYS A N 1
ATOM 560 C CA . LYS A 1 71 ? 5.067 1.876 -8.683 1.00 95.94 71 LYS A CA 1
ATOM 561 C C . LYS A 1 71 ? 5.136 2.270 -7.210 1.00 95.94 71 LYS A C 1
ATOM 563 O O . LYS A 1 71 ? 4.149 2.126 -6.495 1.00 95.94 71 LYS A O 1
ATOM 568 N N . ILE A 1 72 ? 6.275 2.804 -6.765 1.00 97.19 72 ILE A N 1
ATOM 569 C CA . ILE A 1 72 ? 6.466 3.258 -5.379 1.00 97.19 72 ILE A CA 1
ATOM 570 C C . ILE A 1 72 ? 5.472 4.374 -5.026 1.00 97.19 72 ILE A C 1
ATOM 572 O O . ILE A 1 72 ? 4.887 4.350 -3.943 1.00 97.19 72 ILE A O 1
ATOM 576 N N . GLU A 1 73 ? 5.238 5.319 -5.940 1.00 98.00 73 GLU A N 1
ATOM 577 C CA . GLU A 1 73 ? 4.251 6.389 -5.775 1.00 98.00 73 GLU A CA 1
ATOM 578 C C . GLU A 1 73 ? 2.835 5.845 -5.558 1.00 98.00 73 GLU A C 1
ATOM 580 O O . GLU A 1 73 ? 2.154 6.259 -4.619 1.00 98.00 73 GLU A O 1
ATOM 585 N N . VAL A 1 74 ? 2.405 4.884 -6.381 1.00 97.50 74 VAL A N 1
ATOM 586 C CA . VAL A 1 74 ? 1.085 4.250 -6.243 1.00 97.50 74 VAL A CA 1
ATOM 587 C C . VAL A 1 74 ? 0.957 3.534 -4.899 1.00 97.50 74 VAL A C 1
ATOM 589 O O . VAL A 1 74 ? -0.025 3.734 -4.186 1.00 97.50 74 VAL A O 1
ATOM 592 N N . LEU A 1 75 ? 1.957 2.733 -4.524 1.00 97.12 75 LEU A N 1
ATOM 593 C CA . LEU A 1 75 ? 1.928 1.969 -3.275 1.00 97.12 75 LEU A CA 1
ATOM 594 C C . LEU A 1 75 ? 1.885 2.879 -2.043 1.00 97.12 75 LEU A C 1
ATOM 596 O O . LEU A 1 75 ? 1.129 2.612 -1.112 1.00 97.12 75 LEU A O 1
ATOM 600 N N . ARG A 1 76 ? 2.636 3.985 -2.046 1.00 97.50 76 ARG A N 1
ATOM 601 C CA . ARG A 1 76 ? 2.580 4.966 -0.957 1.00 97.50 76 ARG A CA 1
ATOM 602 C C . ARG A 1 76 ? 1.197 5.603 -0.837 1.00 97.50 76 ARG A C 1
ATOM 604 O O . ARG A 1 76 ? 0.672 5.663 0.271 1.00 97.50 76 ARG A O 1
ATOM 611 N N . LYS A 1 77 ? 0.594 6.036 -1.950 1.00 96.94 77 LYS A N 1
ATOM 612 C CA . LYS A 1 77 ? -0.763 6.609 -1.941 1.00 96.94 77 LYS A CA 1
ATOM 613 C C . LYS A 1 77 ? -1.785 5.639 -1.350 1.00 96.94 77 LYS A C 1
ATOM 615 O O . LYS A 1 77 ? -2.599 6.052 -0.531 1.00 96.94 77 LYS A O 1
ATOM 620 N N . ARG A 1 78 ? -1.702 4.349 -1.701 1.00 97.25 78 ARG A N 1
ATOM 621 C CA . ARG A 1 78 ? -2.576 3.306 -1.134 1.00 97.25 78 ARG A CA 1
ATOM 622 C C . ARG A 1 78 ? -2.465 3.247 0.389 1.00 97.25 78 ARG A C 1
ATOM 624 O O . ARG A 1 78 ? -3.480 3.278 1.079 1.00 97.25 78 ARG A O 1
ATOM 631 N N . VAL A 1 79 ? -1.240 3.258 0.922 1.00 96.31 79 VAL A N 1
ATOM 632 C CA . VAL A 1 79 ? -1.017 3.279 2.377 1.00 96.31 79 VAL A CA 1
ATOM 633 C C . VAL A 1 79 ? -1.600 4.542 3.009 1.00 96.31 79 VAL A C 1
ATOM 635 O O . VAL A 1 79 ? -2.288 4.446 4.018 1.00 96.31 79 VAL A O 1
ATOM 638 N N . GLU A 1 80 ? -1.389 5.722 2.425 1.00 95.75 80 GLU A N 1
ATOM 639 C CA . GLU A 1 80 ? -1.924 6.989 2.952 1.00 95.75 80 GLU A CA 1
ATOM 640 C C . GLU A 1 80 ? -3.462 7.027 2.999 1.00 95.75 80 GLU A C 1
ATOM 642 O O . GLU A 1 80 ? -4.041 7.666 3.890 1.00 95.75 80 GLU A O 1
ATOM 647 N N . LEU A 1 81 ? -4.115 6.342 2.057 1.00 95.12 81 LEU A N 1
ATOM 648 C CA . LEU A 1 81 ? -5.569 6.197 1.964 1.00 95.12 81 LEU A CA 1
ATOM 649 C C . LEU A 1 81 ? -6.135 5.078 2.850 1.00 95.12 81 LEU A C 1
ATOM 651 O O . LEU A 1 81 ? -7.345 5.033 3.038 1.00 95.12 81 LEU A O 1
ATOM 655 N N . GLY A 1 82 ? -5.289 4.210 3.414 1.00 95.44 82 GLY A N 1
ATOM 656 C CA . GLY A 1 82 ? -5.740 3.041 4.177 1.00 95.44 82 GLY A CA 1
ATOM 657 C C . GLY A 1 82 ? -6.194 1.867 3.311 1.00 95.44 82 GLY A C 1
ATOM 658 O O . GLY A 1 82 ? -6.852 0.955 3.810 1.00 95.44 82 GLY A O 1
ATOM 659 N N . GLN A 1 83 ? -5.846 1.879 2.026 1.00 96.88 83 GLN A N 1
ATOM 660 C CA . GLN A 1 83 ? -6.140 0.804 1.086 1.00 96.88 83 GLN A CA 1
ATOM 661 C C . GLN A 1 83 ? -5.152 -0.364 1.254 1.00 96.88 83 GLN A C 1
ATOM 663 O O . GLN A 1 83 ? -4.061 -0.193 1.814 1.00 96.88 83 GLN A O 1
ATOM 668 N N . PRO A 1 84 ? -5.484 -1.562 0.736 1.00 97.06 84 PRO A N 1
ATOM 669 C CA . PRO A 1 84 ? -4.529 -2.657 0.651 1.00 97.06 84 PRO A CA 1
ATOM 670 C C . PRO A 1 84 ? -3.297 -2.253 -0.166 1.00 97.06 84 PRO A C 1
ATOM 672 O O . PRO A 1 84 ? -3.398 -1.535 -1.160 1.00 97.06 84 PRO A O 1
ATOM 675 N N . LEU A 1 85 ? -2.121 -2.745 0.225 1.00 96.00 85 LEU A N 1
ATOM 676 C CA . LEU A 1 85 ? -0.879 -2.417 -0.477 1.00 96.00 85 LEU A CA 1
ATOM 677 C C . LEU A 1 85 ? -0.888 -2.955 -1.920 1.00 96.00 85 LEU A C 1
ATOM 679 O O . LEU A 1 85 ? -0.528 -2.242 -2.856 1.00 96.00 85 LEU A O 1
ATOM 683 N N . TRP A 1 86 ? -1.345 -4.195 -2.102 1.00 96.06 86 TRP A N 1
ATOM 684 C CA . TRP A 1 86 ? -1.324 -4.914 -3.377 1.00 96.06 86 TRP A CA 1
ATOM 685 C C . TRP A 1 86 ? -2.729 -5.111 -3.931 1.00 96.06 86 TRP A C 1
ATOM 687 O O . TRP A 1 86 ? -3.621 -5.549 -3.206 1.00 96.06 86 TRP A O 1
ATOM 697 N N . HIS A 1 87 ? -2.901 -4.852 -5.227 1.00 96.56 87 HIS A N 1
ATOM 698 C CA . HIS A 1 87 ? -4.094 -5.259 -5.965 1.00 96.56 87 HIS A CA 1
ATOM 699 C C . HIS A 1 87 ? -3.854 -6.635 -6.603 1.00 96.56 87 HIS A C 1
ATOM 701 O O . HIS A 1 87 ? -2.767 -6.896 -7.115 1.00 96.56 87 HIS A O 1
ATOM 707 N N . ASN A 1 88 ? -4.867 -7.505 -6.644 1.00 95.12 88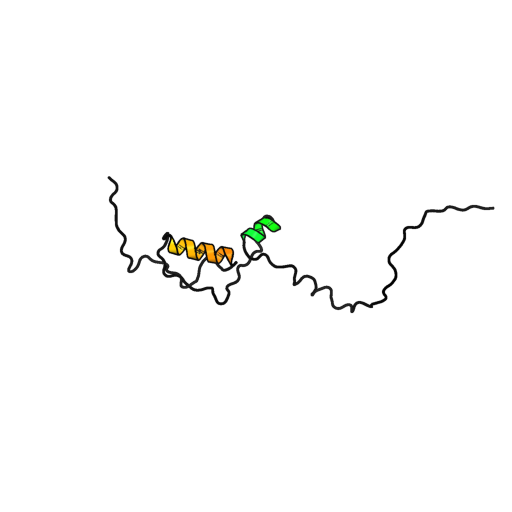 ASN A N 1
ATOM 708 C CA . ASN A 1 88 ? -4.741 -8.864 -7.207 1.00 95.12 88 ASN A CA 1
ATOM 709 C C . ASN A 1 88 ? -4.385 -8.888 -8.704 1.00 95.12 88 ASN A C 1
ATOM 711 O O . ASN A 1 88 ? -3.946 -9.909 -9.224 1.00 95.12 88 ASN A O 1
ATOM 715 N N . THR A 1 89 ? -4.598 -7.770 -9.392 1.00 96.25 89 THR A N 1
ATOM 716 C CA . THR A 1 89 ? -4.293 -7.583 -10.819 1.00 96.25 89 THR A CA 1
ATOM 717 C C . THR A 1 89 ? -3.199 -6.540 -11.056 1.00 96.25 89 THR A C 1
ATOM 719 O O . THR A 1 89 ? -3.072 -6.025 -12.164 1.00 96.25 89 THR A O 1
ATOM 722 N N . ASP A 1 90 ? -2.424 -6.190 -10.025 1.00 96.38 90 ASP A N 1
ATOM 723 C CA . ASP A 1 90 ? -1.174 -5.461 -10.232 1.00 96.38 90 ASP A CA 1
ATOM 724 C C . ASP A 1 90 ? -0.225 -6.279 -11.123 1.00 96.38 90 ASP A C 1
ATOM 726 O O . ASP A 1 90 ? -0.211 -7.509 -11.066 1.00 96.38 90 ASP A O 1
ATOM 730 N N . ARG A 1 91 ? 0.628 -5.601 -11.901 1.00 93.62 91 ARG A N 1
ATOM 731 C CA . ARG A 1 91 ? 1.712 -6.270 -12.636 1.00 93.62 91 ARG A CA 1
ATOM 732 C C . ARG A 1 91 ? 2.578 -7.108 -11.688 1.00 93.62 91 ARG A C 1
ATOM 734 O O . ARG A 1 91 ? 3.090 -6.589 -10.694 1.00 93.62 91 ARG A O 1
ATOM 741 N N . VAL A 1 92 ? 2.787 -8.373 -12.060 1.00 90.50 92 VAL A N 1
ATOM 742 C CA . VAL A 1 92 ? 3.580 -9.366 -11.308 1.00 90.50 92 VAL A CA 1
ATOM 743 C C . VAL A 1 92 ? 4.879 -9.778 -12.000 1.00 90.50 92 VAL A C 1
ATOM 745 O O . VAL A 1 92 ? 5.730 -10.397 -11.368 1.00 90.50 92 VAL A O 1
ATOM 748 N N . ASP A 1 93 ? 5.050 -9.449 -13.282 1.00 89.12 93 ASP A N 1
ATOM 749 C CA . ASP A 1 93 ? 6.194 -9.887 -14.077 1.00 89.12 93 ASP A CA 1
ATOM 750 C C . ASP A 1 93 ? 6.889 -8.731 -14.818 1.00 89.12 93 ASP A C 1
ATOM 752 O O . ASP A 1 93 ? 6.475 -7.567 -14.769 1.00 89.12 93 ASP A O 1
ATOM 756 N N . TYR A 1 94 ? 7.974 -9.069 -15.517 1.00 87.75 94 TYR A N 1
ATOM 757 C CA . TYR A 1 94 ? 8.724 -8.145 -16.368 1.00 87.75 94 TYR A CA 1
ATOM 758 C C . TYR A 1 94 ? 8.353 -8.268 -17.853 1.00 87.75 94 TYR A C 1
ATOM 760 O O . TYR A 1 94 ? 9.050 -7.724 -18.711 1.00 87.75 94 TYR A O 1
ATOM 768 N N . SER A 1 95 ? 7.259 -8.963 -18.181 1.00 88.56 95 SER A N 1
ATOM 769 C CA . SER A 1 95 ? 6.852 -9.203 -19.564 1.00 88.56 95 SER A CA 1
ATOM 770 C C . SER A 1 95 ? 6.597 -7.878 -20.282 1.00 88.56 95 SER A C 1
ATOM 772 O O . SER A 1 95 ? 5.967 -6.962 -19.744 1.00 88.56 95 SER A O 1
ATOM 774 N N . GLY A 1 96 ? 7.145 -7.757 -21.493 1.00 85.75 96 GLY A N 1
ATOM 775 C CA . GLY A 1 96 ? 7.022 -6.556 -22.322 1.00 85.75 96 GLY A CA 1
ATOM 776 C C . GLY A 1 96 ? 7.830 -5.341 -21.850 1.00 85.75 96 GLY A C 1
ATOM 777 O O . GLY A 1 96 ? 7.729 -4.291 -22.478 1.00 85.75 96 GLY A O 1
ATOM 778 N N . LEU A 1 97 ? 8.637 -5.449 -20.785 1.00 85.81 97 LEU A N 1
ATOM 779 C CA . LEU A 1 97 ? 9.485 -4.344 -20.335 1.00 85.81 97 LEU A CA 1
ATOM 780 C C . LEU A 1 97 ? 10.847 -4.365 -21.019 1.00 85.81 97 LEU A C 1
ATOM 782 O O . LEU A 1 97 ? 11.554 -5.370 -21.026 1.00 85.81 97 LEU A O 1
ATOM 786 N N . THR A 1 98 ? 11.249 -3.205 -21.523 1.00 82.62 98 THR A N 1
ATOM 787 C CA . THR A 1 98 ? 12.595 -2.955 -22.037 1.00 82.62 98 THR A CA 1
ATOM 788 C C . THR A 1 98 ? 13.345 -2.066 -21.053 1.00 82.62 98 THR A C 1
ATOM 790 O O . THR A 1 98 ? 12.993 -0.901 -20.874 1.00 82.62 98 THR A O 1
ATOM 793 N N . GLY A 1 99 ? 14.374 -2.610 -20.404 1.00 78.25 99 GLY A N 1
ATOM 794 C CA . GLY A 1 99 ? 15.248 -1.870 -19.492 1.00 78.25 99 GLY A CA 1
ATOM 795 C C . GLY A 1 99 ? 16.622 -1.612 -20.107 1.00 78.25 99 GLY A C 1
ATOM 796 O O . GLY A 1 99 ? 17.168 -2.470 -20.800 1.00 78.25 99 GLY A O 1
ATOM 797 N N . ALA A 1 100 ? 17.209 -0.447 -19.832 1.00 76.19 100 ALA A N 1
ATOM 798 C CA . ALA A 1 100 ? 18.602 -0.189 -20.180 1.00 76.19 100 ALA A CA 1
ATOM 799 C C . ALA A 1 100 ? 19.521 -0.982 -19.237 1.00 76.19 100 ALA A C 1
ATOM 801 O O . ALA A 1 100 ? 19.601 -0.687 -18.044 1.00 76.19 100 ALA A O 1
ATOM 802 N N . ILE A 1 101 ? 20.226 -1.981 -19.767 1.00 76.69 101 ILE A N 1
ATOM 803 C CA . ILE A 1 101 ? 21.280 -2.683 -19.032 1.00 76.69 101 ILE A CA 1
ATOM 804 C C . ILE A 1 101 ? 22.515 -1.783 -19.050 1.00 76.69 101 ILE A C 1
ATOM 806 O O . ILE A 1 101 ? 23.065 -1.512 -20.115 1.00 76.69 101 ILE A O 1
ATOM 810 N N . ARG A 1 102 ? 22.952 -1.312 -17.878 1.00 78.62 102 ARG A N 1
ATOM 811 C CA . ARG A 1 102 ? 24.269 -0.684 -17.716 1.00 78.62 102 ARG A CA 1
ATOM 812 C C . ARG A 1 102 ? 25.234 -1.753 -17.202 1.00 78.62 102 ARG A C 1
ATOM 814 O O . ARG A 1 102 ? 25.076 -2.165 -16.050 1.00 78.62 102 ARG A O 1
ATOM 821 N N . PRO A 1 103 ? 26.174 -2.245 -18.029 1.00 79.94 103 PRO A N 1
ATOM 822 C CA . PRO A 1 103 ? 27.227 -3.129 -17.549 1.00 79.94 103 PRO A CA 1
ATOM 823 C C . PRO A 1 103 ? 27.956 -2.454 -16.387 1.00 79.94 103 PRO A C 1
ATOM 825 O O . PRO A 1 103 ? 28.190 -1.246 -16.428 1.00 79.94 103 PRO A O 1
ATOM 828 N N . ARG A 1 104 ? 28.277 -3.214 -15.338 1.00 80.94 104 ARG A N 1
ATOM 829 C CA . ARG A 1 104 ? 29.242 -2.735 -14.344 1.00 80.94 104 ARG A CA 1
ATOM 830 C C . ARG A 1 104 ? 30.623 -2.769 -15.000 1.00 80.94 104 ARG A C 1
ATOM 832 O O . ARG A 1 104 ? 30.933 -3.770 -15.644 1.00 80.94 104 ARG A O 1
ATOM 839 N N . GLU A 1 105 ? 31.377 -1.679 -14.872 1.00 74.25 105 GLU A N 1
ATOM 840 C CA . GLU A 1 105 ? 32.816 -1.652 -15.179 1.00 74.25 105 GLU A CA 1
ATOM 841 C C . GLU A 1 105 ? 33.599 -2.555 -14.219 1.00 74.25 105 GLU A C 1
ATOM 843 O O . GLU A 1 105 ? 33.181 -2.665 -13.038 1.00 74.25 105 GLU A O 1
#